Protein AF-A0A7S2QD60-F1 (afdb_monomer_lite)

pLDDT: mean 70.98, std 13.17, range [43.19, 89.81]

Radius of gyration: 20.6 Å; chains: 1; bounding box: 49×53×52 Å

Secondary structure (DSSP, 8-state):
---HHHHHHHHHHHHHHHHHHHHHHHHHHHHH---HHHHHHHHHHT--S--S-HHHHHHHHHHHHHHHHHHHHHH--TT-TTSPP-HHHHHHHHHHHHHHHHT---HHHHHHHHHTTHHHHHHHHHHHHHHHHHHHTTS-TT-HHHHHHHHHHHHHHT-

Foldseek 3Di:
DDDPPVVVVVVVVVVVVVVVVVVVVVVVVVVVDDALVRLLVVLVVPPPDDDDPPPVVVVLLVLLLVLLVLLDVQLDDPVVLVDQGPLVSLLVSLQSLLVSVVPDPDSVSVSSNSVSVVLVSLVSNLVSVVVVVVVVVVDDPPDPSNVSSVVSSVSSNVD

Organism: NCBI:txid1333877

Sequence (159 aa):
QRPAESEDLEGRAHREAVALHLEALRARLAGAAMSDDEALRISYEGDSASAKGATASTAHRARLSKLAADLKKVAGGPGDDAAPVHLDRADSVLADFCKVLGQSQREADFAHVLKLGCAGMVVDICSRIKDALVAFSGNSETSPVWRSMSNVMLGALKW

Structure (mmCIF, N/CA/C/O backbone):
data_AF-A0A7S2QD60-F1
#
_entry.id   AF-A0A7S2QD60-F1
#
loop_
_atom_site.group_PDB
_atom_site.id
_atom_site.type_symbol
_atom_site.label_atom_id
_atom_site.label_alt_id
_atom_site.label_comp_id
_atom_site.label_asym_id
_atom_site.label_entity_id
_atom_site.label_seq_id
_atom_site.pdbx_PDB_ins_code
_atom_site.Cartn_x
_atom_site.Cartn_y
_atom_site.Cartn_z
_atom_site.occupancy
_atom_site.B_iso_or_equiv
_atom_site.auth_seq_id
_atom_site.auth_comp_id
_atom_site.auth_asym_id
_atom_site.auth_atom_id
_atom_site.pdbx_PDB_model_num
ATOM 1 N N . GLN A 1 1 ? 29.935 -39.723 -25.543 1.00 46.34 1 GLN A N 1
ATOM 2 C CA . GLN A 1 1 ? 29.780 -38.368 -24.974 1.00 46.34 1 GLN A CA 1
ATOM 3 C C . GLN A 1 1 ? 28.476 -37.772 -25.490 1.00 46.34 1 GLN A C 1
ATOM 5 O O . GLN A 1 1 ? 28.422 -37.401 -26.652 1.00 46.34 1 GLN A O 1
ATOM 10 N N . ARG A 1 2 ? 27.415 -37.762 -24.675 1.00 53.50 2 ARG A N 1
ATOM 11 C CA . ARG A 1 2 ? 26.227 -36.908 -24.855 1.00 53.50 2 ARG A CA 1
ATOM 12 C C . ARG A 1 2 ? 25.459 -36.848 -23.520 1.00 53.50 2 ARG A C 1
ATOM 14 O O . ARG A 1 2 ? 24.743 -37.799 -23.228 1.00 53.50 2 ARG A O 1
ATOM 21 N N . PRO A 1 3 ? 25.665 -35.803 -22.693 1.00 52.09 3 PRO A N 1
ATOM 22 C CA . PRO A 1 3 ? 24.792 -35.522 -21.553 1.00 52.09 3 PRO A CA 1
ATOM 23 C C . PRO A 1 3 ? 24.155 -34.117 -21.590 1.00 52.09 3 PRO A C 1
ATOM 25 O O . PRO A 1 3 ? 23.502 -33.737 -20.636 1.00 52.09 3 PRO A O 1
ATOM 28 N N . ALA A 1 4 ? 24.319 -33.336 -22.664 1.00 53.81 4 ALA A N 1
ATOM 29 C CA . ALA A 1 4 ? 23.865 -31.938 -22.684 1.00 53.81 4 ALA A CA 1
ATOM 30 C C . ALA A 1 4 ? 22.347 -31.764 -22.909 1.00 53.81 4 ALA A C 1
ATOM 32 O O . ALA A 1 4 ? 21.781 -30.758 -22.508 1.00 53.81 4 ALA A O 1
ATOM 33 N N . GLU A 1 5 ? 21.663 -32.731 -23.532 1.00 52.38 5 GLU A N 1
ATOM 34 C CA . GLU A 1 5 ? 20.245 -32.572 -23.902 1.00 52.38 5 GLU A CA 1
ATOM 35 C C . GLU A 1 5 ? 19.273 -32.874 -22.744 1.00 52.38 5 GLU A C 1
ATOM 37 O O . GLU A 1 5 ? 18.140 -32.398 -22.769 1.00 52.38 5 GLU A O 1
ATOM 42 N N . SER A 1 6 ? 19.684 -33.633 -21.715 1.00 51.78 6 SER A N 1
ATOM 43 C CA . SER A 1 6 ? 18.799 -33.969 -20.585 1.00 51.78 6 SER A CA 1
ATOM 44 C C . SER A 1 6 ? 18.723 -32.864 -19.530 1.00 51.78 6 SER A C 1
ATOM 46 O O . SER A 1 6 ? 17.655 -32.645 -18.964 1.00 51.78 6 SER A O 1
ATOM 48 N N . GLU A 1 7 ? 19.821 -32.138 -19.298 1.00 53.09 7 GLU A N 1
ATOM 49 C CA . GLU A 1 7 ? 19.878 -31.066 -18.291 1.00 53.09 7 GLU A CA 1
ATOM 50 C C . GLU A 1 7 ? 19.031 -29.845 -18.696 1.00 53.09 7 GLU A C 1
ATOM 52 O O . GLU A 1 7 ? 18.372 -29.232 -17.854 1.00 53.09 7 GLU A O 1
ATOM 57 N N . ASP A 1 8 ? 18.954 -29.535 -19.995 1.00 58.53 8 ASP A N 1
ATOM 58 C CA . ASP A 1 8 ? 18.121 -28.438 -20.506 1.00 58.53 8 ASP A CA 1
ATOM 59 C C . ASP A 1 8 ? 16.616 -28.746 -20.434 1.00 58.53 8 ASP A C 1
ATOM 61 O O . ASP A 1 8 ? 15.803 -27.844 -20.205 1.00 58.53 8 ASP A O 1
ATOM 65 N N . LEU A 1 9 ? 16.226 -30.016 -20.585 1.00 58.66 9 LEU A N 1
ATOM 66 C CA . LEU A 1 9 ? 14.837 -30.465 -20.450 1.00 58.66 9 LEU A CA 1
ATOM 67 C C . LEU A 1 9 ? 14.379 -30.450 -18.986 1.00 58.66 9 LEU A C 1
ATOM 69 O O . LEU A 1 9 ? 13.293 -29.940 -18.701 1.00 58.66 9 LEU A O 1
ATOM 73 N N . GLU A 1 10 ? 15.211 -30.924 -18.056 1.00 60.12 10 GLU A N 1
ATOM 74 C CA . GLU A 1 10 ? 14.926 -30.848 -16.616 1.00 60.12 10 GLU A CA 1
ATOM 75 C C . GLU A 1 10 ? 14.899 -29.398 -16.117 1.00 60.12 10 GLU A C 1
ATOM 77 O O . GLU A 1 10 ? 13.985 -29.011 -15.386 1.00 60.12 10 GLU A O 1
ATOM 82 N N . GLY A 1 11 ? 15.826 -28.551 -16.575 1.00 66.81 11 GLY A N 1
ATOM 83 C CA . GLY A 1 11 ? 15.832 -27.124 -16.250 1.00 66.81 11 GLY A CA 1
ATOM 84 C C . GLY A 1 11 ? 14.633 -26.359 -16.825 1.00 66.81 11 GLY A C 1
ATOM 85 O O . GLY A 1 11 ? 14.219 -25.334 -16.270 1.00 66.81 11 GLY A O 1
ATOM 86 N N . ARG A 1 12 ? 14.048 -26.829 -17.932 1.00 65.50 12 ARG A N 1
ATOM 87 C CA . ARG A 1 12 ? 12.823 -26.259 -18.514 1.00 65.50 12 ARG A CA 1
A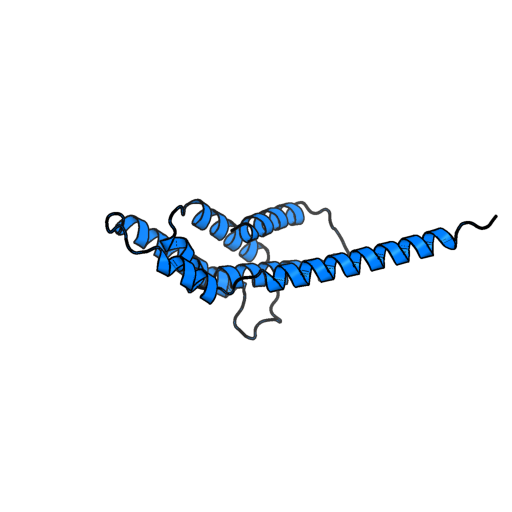TOM 88 C C . ARG A 1 12 ? 11.577 -26.727 -17.765 1.00 65.50 12 ARG A C 1
ATOM 90 O O . ARG A 1 12 ? 10.772 -25.883 -17.382 1.00 65.50 12 ARG A O 1
ATOM 97 N N . ALA A 1 13 ? 11.482 -28.022 -17.465 1.00 70.38 13 ALA A N 1
ATOM 98 C CA . ALA A 1 13 ? 10.399 -28.592 -16.664 1.00 70.38 13 ALA A CA 1
ATOM 99 C C . ALA A 1 13 ? 10.365 -28.005 -15.242 1.00 70.38 13 ALA A C 1
ATOM 101 O O . ALA A 1 13 ? 9.298 -27.683 -14.724 1.00 70.38 13 ALA A O 1
ATOM 102 N N . HIS A 1 14 ? 11.531 -27.787 -14.627 1.00 75.31 14 HIS A N 1
ATOM 103 C CA . HIS A 1 14 ? 11.624 -27.146 -13.318 1.00 75.31 14 HIS A CA 1
ATOM 104 C C . HIS A 1 14 ? 11.152 -25.685 -13.358 1.00 75.31 14 HIS A C 1
ATOM 106 O O . HIS A 1 14 ? 10.371 -25.268 -12.505 1.00 75.31 14 HIS A O 1
ATOM 112 N N . ARG A 1 15 ? 11.556 -24.909 -14.375 1.00 72.38 15 ARG A N 1
ATOM 113 C CA . ARG A 1 15 ? 11.084 -23.524 -14.559 1.00 72.38 15 ARG A CA 1
ATOM 114 C C . ARG A 1 15 ? 9.575 -23.448 -14.785 1.00 72.38 15 ARG A C 1
ATOM 116 O O . ARG A 1 15 ? 8.925 -22.557 -14.243 1.00 72.38 15 ARG A O 1
ATOM 123 N N . GLU A 1 16 ? 9.019 -24.390 -15.535 1.00 76.88 16 GLU A N 1
ATOM 124 C CA . GLU A 1 16 ? 7.581 -24.479 -15.796 1.00 76.88 16 GLU A CA 1
ATOM 125 C C . GLU A 1 16 ? 6.794 -24.870 -14.532 1.00 76.88 16 GLU A C 1
ATOM 127 O O . GLU A 1 16 ? 5.778 -24.250 -14.216 1.00 76.88 16 GLU A O 1
ATOM 132 N N . ALA A 1 17 ? 7.320 -25.798 -13.726 1.00 74.44 17 ALA A N 1
ATOM 133 C CA . ALA A 1 17 ? 6.753 -26.152 -12.425 1.00 74.44 17 ALA A CA 1
ATOM 134 C C . ALA A 1 17 ? 6.781 -24.978 -11.428 1.00 74.44 17 ALA A C 1
ATOM 136 O O . ALA A 1 17 ? 5.801 -24.743 -10.718 1.00 74.44 17 ALA A O 1
ATOM 137 N N . VAL A 1 18 ? 7.873 -24.205 -11.395 1.00 78.75 18 VAL A N 1
ATOM 138 C CA . VAL A 1 18 ? 7.981 -22.994 -10.563 1.00 78.75 18 VAL A CA 1
ATOM 139 C C . VAL A 1 18 ? 6.989 -21.923 -11.022 1.00 78.75 18 VAL A C 1
ATOM 141 O O . VAL A 1 18 ? 6.327 -21.314 -10.182 1.00 78.75 18 VAL A O 1
ATOM 144 N N . ALA A 1 19 ? 6.830 -21.719 -12.333 1.00 75.44 19 ALA A N 1
ATOM 145 C CA . ALA A 1 19 ? 5.855 -20.775 -12.875 1.00 75.44 19 ALA A CA 1
ATOM 146 C C . ALA A 1 19 ? 4.415 -21.155 -12.489 1.00 75.44 19 ALA A C 1
ATOM 148 O O . ALA A 1 19 ? 3.668 -20.303 -12.008 1.00 75.44 19 ALA A O 1
ATOM 149 N N . LEU A 1 20 ? 4.052 -22.438 -12.606 1.00 80.88 20 LEU A N 1
ATOM 150 C CA . LEU A 1 20 ? 2.744 -22.951 -12.183 1.00 80.88 20 LEU A CA 1
ATOM 151 C C . LEU A 1 20 ? 2.512 -22.777 -10.677 1.00 80.88 20 LEU A C 1
ATOM 153 O O . LEU A 1 20 ? 1.421 -22.392 -10.255 1.00 80.88 20 LEU A O 1
ATOM 157 N N . HIS A 1 21 ? 3.535 -23.027 -9.858 1.00 74.94 21 HIS A N 1
ATOM 158 C CA . HIS A 1 21 ? 3.439 -22.852 -8.411 1.00 74.94 21 HIS A CA 1
ATOM 159 C C . HIS A 1 21 ? 3.263 -21.379 -8.016 1.00 74.94 21 HIS A C 1
ATOM 161 O O . HIS A 1 21 ? 2.444 -21.067 -7.151 1.00 74.94 21 HIS A O 1
ATOM 167 N N . LEU A 1 22 ? 3.984 -20.468 -8.676 1.00 70.69 22 LEU A N 1
ATOM 168 C CA . LEU A 1 22 ? 3.826 -19.027 -8.479 1.00 70.69 22 LEU A CA 1
ATOM 169 C C . LEU A 1 22 ? 2.436 -18.548 -8.891 1.00 70.69 22 LEU A C 1
ATOM 171 O O . LEU A 1 22 ? 1.848 -17.734 -8.183 1.00 70.69 22 LEU A O 1
ATOM 175 N N . GLU A 1 23 ? 1.889 -19.067 -9.986 1.00 76.88 23 GLU A N 1
ATOM 176 C CA . GLU A 1 23 ? 0.553 -18.693 -10.446 1.00 76.88 23 GLU A CA 1
ATOM 177 C C . GLU A 1 23 ? -0.538 -19.186 -9.488 1.00 76.88 23 GLU A C 1
ATOM 179 O O . GLU A 1 23 ? -1.432 -18.429 -9.110 1.00 76.88 23 GLU A O 1
ATOM 184 N N . ALA A 1 24 ? -0.409 -20.416 -8.986 1.00 75.50 24 ALA A N 1
ATOM 185 C CA . ALA A 1 24 ? -1.288 -20.935 -7.943 1.00 75.50 24 ALA A CA 1
ATOM 186 C C . ALA A 1 24 ? -1.192 -20.111 -6.648 1.00 75.50 24 ALA A C 1
ATOM 188 O O . ALA A 1 24 ? -2.205 -19.849 -5.996 1.00 75.50 24 ALA A O 1
ATOM 189 N N . LEU A 1 25 ? 0.012 -19.671 -6.273 1.00 67.25 25 LEU A N 1
ATOM 190 C CA . LEU A 1 25 ? 0.212 -18.815 -5.107 1.00 67.25 25 LEU A CA 1
ATOM 191 C C . LEU A 1 25 ? -0.411 -17.427 -5.311 1.00 67.25 25 LEU A C 1
ATOM 193 O O . LEU A 1 25 ? -1.090 -16.941 -4.410 1.00 67.25 25 LEU A O 1
ATOM 197 N N . ARG A 1 26 ? -0.251 -16.821 -6.495 1.00 71.25 26 ARG A N 1
ATOM 198 C CA . ARG A 1 26 ? -0.912 -15.556 -6.859 1.00 71.25 26 ARG A CA 1
ATOM 199 C C . ARG A 1 26 ? -2.425 -15.676 -6.796 1.00 71.25 26 ARG A C 1
ATOM 201 O O . ARG A 1 26 ? -3.060 -14.822 -6.192 1.00 71.25 26 ARG A O 1
ATOM 208 N N . ALA A 1 27 ? -2.993 -16.746 -7.347 1.00 70.00 27 ALA A N 1
ATOM 209 C CA . ALA A 1 27 ? -4.431 -16.986 -7.302 1.00 70.00 27 ALA A CA 1
ATOM 210 C C . ALA A 1 27 ? -4.940 -17.140 -5.860 1.00 70.00 27 ALA A C 1
ATOM 212 O O . ALA A 1 27 ? -5.975 -16.583 -5.501 1.00 70.00 27 ALA A O 1
ATOM 213 N N . ARG A 1 28 ? -4.188 -17.843 -5.001 1.00 65.12 28 ARG A N 1
ATOM 214 C CA . ARG A 1 28 ? -4.519 -17.973 -3.574 1.00 65.12 28 ARG A CA 1
ATOM 215 C C . ARG A 1 28 ? -4.410 -16.648 -2.826 1.00 65.12 28 ARG A C 1
ATOM 217 O O . ARG A 1 28 ? -5.263 -16.377 -1.993 1.00 65.12 28 ARG A O 1
ATOM 224 N N . LEU A 1 29 ? -3.393 -15.838 -3.116 1.00 66.50 29 LEU A N 1
ATOM 225 C CA . LEU A 1 29 ? -3.233 -14.508 -2.526 1.00 66.50 29 LEU A CA 1
ATOM 226 C C . LEU A 1 29 ? -4.329 -13.551 -2.993 1.00 66.50 29 LEU A C 1
ATOM 228 O O . LEU A 1 29 ? -4.878 -12.840 -2.169 1.00 66.50 29 LEU A O 1
ATOM 232 N N . ALA A 1 30 ? -4.700 -13.582 -4.273 1.00 67.75 30 ALA A N 1
ATOM 233 C CA . ALA A 1 30 ? -5.805 -12.792 -4.808 1.00 67.75 30 ALA A CA 1
ATOM 234 C C . ALA A 1 30 ? -7.159 -13.223 -4.221 1.00 67.75 30 ALA A C 1
ATOM 236 O O . ALA A 1 30 ? -7.992 -12.377 -3.929 1.00 67.75 30 ALA A O 1
ATOM 237 N N . GLY A 1 31 ? -7.371 -14.525 -4.000 1.00 62.47 31 GLY A N 1
ATOM 238 C CA . GLY A 1 31 ? -8.580 -15.034 -3.345 1.00 62.47 31 GLY A CA 1
ATOM 239 C C . GLY A 1 31 ? -8.622 -14.794 -1.832 1.00 62.47 31 GLY A C 1
ATOM 240 O O . GLY A 1 31 ? -9.702 -14.743 -1.255 1.00 62.47 31 GLY A O 1
ATOM 241 N N . ALA A 1 32 ? -7.462 -14.655 -1.189 1.00 58.06 32 ALA A N 1
ATOM 242 C CA . ALA A 1 32 ? -7.340 -14.287 0.221 1.00 58.06 32 ALA A CA 1
ATOM 243 C C . ALA A 1 32 ? -7.254 -12.767 0.437 1.00 58.06 32 ALA A C 1
ATOM 245 O O . ALA A 1 32 ? -7.308 -12.316 1.580 1.00 58.06 32 ALA A O 1
ATOM 246 N N . ALA A 1 33 ? -7.093 -11.987 -0.636 1.00 57.16 33 ALA A N 1
ATOM 247 C CA . ALA A 1 33 ? -7.107 -10.539 -0.587 1.00 57.16 33 ALA A CA 1
ATOM 248 C C . ALA A 1 33 ? -8.526 -10.105 -0.231 1.00 57.16 33 ALA A C 1
ATOM 250 O O . ALA A 1 33 ? -9.441 -10.140 -1.052 1.00 57.16 33 ALA A O 1
ATOM 251 N N . MET A 1 34 ? -8.709 -9.737 1.030 1.00 64.12 34 MET A N 1
ATOM 252 C CA . MET A 1 34 ? -9.946 -9.126 1.469 1.00 64.12 34 MET A CA 1
ATOM 253 C C . MET A 1 34 ? -10.070 -7.755 0.821 1.00 64.12 34 MET A C 1
ATOM 255 O O . MET A 1 34 ? -9.105 -6.992 0.768 1.00 64.12 34 MET A O 1
ATOM 259 N N . SER A 1 35 ? -11.271 -7.442 0.346 1.00 66.38 35 SER A N 1
ATOM 260 C CA . SER A 1 35 ? -11.566 -6.085 -0.100 1.00 66.38 35 SER A CA 1
ATOM 261 C C . SER A 1 35 ? -11.560 -5.128 1.096 1.00 66.38 35 SER A C 1
ATOM 263 O O . SER A 1 35 ? -11.923 -5.517 2.211 1.00 66.38 35 SER A O 1
ATOM 265 N N . ASP A 1 36 ? -11.189 -3.866 0.869 1.00 60.50 36 ASP A N 1
ATOM 266 C CA . ASP A 1 36 ? -11.224 -2.832 1.912 1.00 60.50 36 ASP A CA 1
ATOM 267 C C . ASP A 1 36 ? -12.621 -2.738 2.559 1.00 60.50 36 ASP A C 1
ATOM 269 O O . ASP A 1 36 ? -12.731 -2.594 3.775 1.00 60.50 36 ASP A O 1
ATOM 273 N N . ASP A 1 37 ? -13.694 -2.921 1.781 1.00 55.16 37 ASP A N 1
ATOM 274 C CA . ASP A 1 37 ? -15.077 -2.961 2.275 1.00 55.16 37 ASP A CA 1
ATOM 275 C C . ASP A 1 37 ? -15.337 -4.123 3.249 1.00 55.16 37 ASP A C 1
ATOM 277 O O . ASP A 1 37 ? -16.035 -3.962 4.255 1.00 55.16 37 ASP A O 1
ATOM 281 N N . GLU A 1 38 ? -14.754 -5.293 2.994 1.00 61.09 38 GLU A N 1
ATOM 282 C CA . GLU A 1 38 ? -14.900 -6.473 3.849 1.00 61.09 38 GLU A CA 1
ATOM 283 C C . GLU A 1 38 ? -14.087 -6.338 5.145 1.00 61.09 38 GLU A C 1
ATOM 285 O O . GLU A 1 38 ? -14.582 -6.661 6.229 1.00 61.09 38 GLU A O 1
ATOM 290 N N . ALA A 1 39 ? -12.887 -5.758 5.064 1.00 61.84 39 ALA A N 1
ATOM 291 C CA . ALA A 1 39 ? -12.065 -5.431 6.229 1.00 61.84 39 ALA A CA 1
ATOM 292 C C . ALA A 1 39 ? -12.703 -4.334 7.110 1.00 61.84 39 ALA A C 1
ATOM 294 O O . ALA A 1 39 ? -12.660 -4.400 8.347 1.00 61.84 39 ALA A O 1
ATOM 295 N N . LEU A 1 40 ? -13.368 -3.352 6.489 1.00 56.66 40 LEU A N 1
ATOM 296 C CA . LEU A 1 40 ? -14.142 -2.328 7.192 1.00 56.66 40 LEU A CA 1
ATOM 297 C C . LEU A 1 40 ? -15.328 -2.927 7.940 1.00 56.66 40 LEU A C 1
ATOM 299 O O . LEU A 1 40 ? -15.562 -2.559 9.093 1.00 56.66 40 LEU A O 1
ATOM 303 N N . ARG A 1 41 ? -16.053 -3.863 7.318 1.00 66.69 41 ARG A N 1
ATOM 304 C CA . ARG A 1 41 ? -17.216 -4.523 7.927 1.00 66.69 41 ARG A CA 1
ATOM 305 C C . ARG A 1 41 ? -16.855 -5.197 9.254 1.00 66.69 41 ARG A C 1
ATOM 307 O O . ARG A 1 41 ? -17.563 -5.012 10.238 1.00 66.69 41 ARG A O 1
ATOM 314 N N . ILE A 1 42 ? -15.720 -5.894 9.293 1.00 61.44 42 ILE A N 1
ATOM 315 C CA . ILE A 1 42 ? -15.214 -6.577 10.494 1.00 61.44 42 ILE A CA 1
ATOM 316 C C . ILE A 1 42 ? -14.760 -5.569 11.558 1.00 61.44 42 ILE A C 1
ATOM 318 O O . ILE A 1 42 ? -15.036 -5.753 12.740 1.00 61.44 42 ILE A O 1
ATOM 322 N N . SER A 1 43 ? -14.128 -4.465 11.148 1.00 56.78 43 SER A N 1
ATOM 323 C CA . SER A 1 43 ? -13.688 -3.421 12.084 1.00 56.78 43 SER A CA 1
ATOM 324 C C . SER A 1 43 ? -14.858 -2.707 12.774 1.00 56.78 43 SER A C 1
ATOM 326 O O . SER A 1 43 ? -14.754 -2.326 13.937 1.00 56.78 43 SER A O 1
ATOM 328 N N . TYR A 1 44 ? -15.987 -2.528 12.082 1.00 55.50 44 TYR A N 1
ATOM 329 C CA . TYR A 1 44 ? -17.178 -1.895 12.659 1.00 55.50 44 TYR A CA 1
ATOM 330 C C . TYR A 1 44 ? -17.945 -2.795 13.637 1.00 55.50 44 TYR A C 1
ATOM 332 O O . TYR A 1 44 ? -18.609 -2.271 14.532 1.00 55.50 44 TYR A O 1
ATOM 340 N N . GLU A 1 45 ? -17.851 -4.122 13.512 1.00 55.22 45 GLU A N 1
ATOM 341 C CA . GLU A 1 45 ? -18.501 -5.064 14.438 1.00 55.22 45 GLU A CA 1
ATOM 342 C C . GLU A 1 45 ? -17.857 -5.047 15.850 1.00 55.22 45 GLU A C 1
ATOM 344 O O . GLU A 1 45 ? -18.491 -5.482 16.811 1.00 55.22 45 GLU A O 1
ATOM 349 N N . GLY A 1 46 ? -16.652 -4.475 16.014 1.00 52.66 46 GLY A N 1
ATOM 350 C CA . GLY A 1 46 ? -15.936 -4.369 17.299 1.00 52.66 46 GLY A CA 1
ATOM 351 C C . GLY A 1 46 ? -16.096 -3.050 18.080 1.00 52.66 46 GLY A C 1
ATOM 352 O O . GLY A 1 46 ? -15.738 -2.983 19.256 1.00 52.66 46 GLY A O 1
ATOM 353 N N . ASP A 1 47 ? -16.657 -1.990 17.486 1.00 46.31 47 ASP A N 1
ATOM 354 C CA . ASP A 1 47 ? -16.447 -0.597 17.948 1.00 46.31 47 ASP A CA 1
ATOM 355 C C . ASP A 1 47 ? -17.423 -0.102 19.049 1.00 46.31 47 ASP A C 1
ATOM 357 O O . ASP A 1 47 ? -17.640 1.096 19.243 1.00 46.31 47 ASP A O 1
ATOM 361 N N . SER A 1 48 ? -18.033 -1.007 19.825 1.00 43.19 48 SER A N 1
ATOM 362 C CA . SER A 1 48 ? -19.015 -0.643 20.867 1.00 43.19 48 SER A CA 1
ATOM 363 C C . SER A 1 48 ? -18.404 -0.068 22.160 1.00 43.19 48 SER A C 1
ATOM 365 O O . SER A 1 48 ? -19.154 0.286 23.076 1.00 43.19 48 SER A O 1
ATOM 367 N N . ALA A 1 49 ? -17.081 0.040 22.312 1.00 50.81 49 ALA A N 1
ATOM 368 C CA . ALA A 1 49 ? -16.504 0.442 23.596 1.00 50.81 49 ALA A CA 1
ATOM 369 C C . ALA A 1 49 ? -15.219 1.275 23.479 1.00 50.81 49 ALA A C 1
ATOM 371 O O . ALA A 1 49 ? -14.129 0.736 23.332 1.00 50.81 49 ALA A O 1
ATOM 372 N N . SER A 1 50 ? -15.333 2.593 23.702 1.00 43.72 50 SER A N 1
ATOM 373 C CA . SER A 1 50 ? -14.561 3.334 24.727 1.00 43.72 50 SER A CA 1
ATOM 374 C C . SER A 1 50 ? -14.248 4.783 24.320 1.00 43.72 50 SER A C 1
ATOM 376 O O . SER A 1 50 ? -13.291 5.098 23.610 1.00 43.72 50 SER A O 1
ATOM 378 N N . ALA A 1 51 ? -15.032 5.707 24.878 1.00 48.22 51 ALA A N 1
ATOM 379 C CA . ALA A 1 51 ? -15.003 7.150 24.634 1.00 48.22 51 ALA A CA 1
ATOM 380 C C . ALA A 1 51 ? -13.888 7.937 25.375 1.00 48.22 51 ALA A C 1
ATOM 382 O O . ALA A 1 51 ? -14.053 9.124 25.643 1.00 48.22 51 ALA A O 1
ATOM 383 N N . LYS A 1 52 ? -12.741 7.333 25.727 1.00 44.44 52 LYS A N 1
ATOM 384 C CA . LYS A 1 52 ? -11.705 7.998 26.564 1.00 44.44 52 LYS A CA 1
ATOM 385 C C . LYS A 1 52 ? -10.412 8.446 25.847 1.00 44.44 52 LYS A C 1
ATOM 387 O O . LYS A 1 52 ? -9.457 8.814 26.518 1.00 44.44 52 LYS A O 1
ATOM 392 N N . GLY A 1 53 ? -10.360 8.478 24.507 1.00 44.59 53 GLY A N 1
ATOM 393 C CA . GLY A 1 53 ? -9.128 8.782 23.736 1.00 44.59 53 GLY A CA 1
ATOM 394 C C . GLY A 1 53 ? -9.238 9.851 22.633 1.00 44.59 53 GLY A C 1
ATOM 395 O O . GLY A 1 53 ? -8.541 9.758 21.625 1.00 44.59 53 GLY A O 1
ATOM 396 N N . ALA A 1 54 ? -10.135 10.831 22.768 1.00 48.69 54 ALA A N 1
ATOM 397 C CA . ALA A 1 54 ? -10.598 11.655 21.644 1.00 48.69 54 ALA A CA 1
ATOM 398 C C . ALA A 1 54 ? -9.570 12.640 21.034 1.00 48.69 54 ALA A C 1
ATOM 400 O O . ALA A 1 54 ? -9.665 12.936 19.847 1.00 48.69 54 ALA A O 1
ATOM 401 N N . THR A 1 55 ? -8.578 13.141 21.781 1.00 45.94 55 THR A N 1
ATOM 402 C CA . THR A 1 55 ? -7.684 14.218 21.295 1.00 45.94 55 THR A CA 1
ATOM 403 C C . THR A 1 55 ? -6.426 13.708 20.584 1.00 45.94 55 THR A C 1
ATOM 405 O O . THR A 1 55 ? -6.101 14.197 19.502 1.00 45.94 55 THR A O 1
ATOM 408 N N . ALA A 1 56 ? -5.766 12.671 21.115 1.00 50.59 56 ALA A N 1
ATOM 409 C CA . ALA A 1 56 ? -4.651 11.989 20.438 1.00 50.59 56 ALA A CA 1
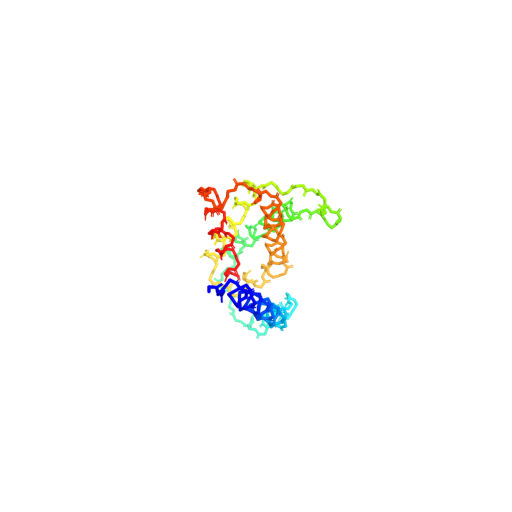ATOM 410 C C . ALA A 1 56 ? -5.097 11.344 19.110 1.00 50.59 56 ALA A C 1
ATOM 412 O O . ALA A 1 56 ? -4.366 11.357 18.118 1.00 50.59 56 ALA A O 1
ATOM 413 N N . SER A 1 57 ? -6.346 10.870 19.070 1.00 64.62 57 SER A N 1
ATOM 414 C CA . SER A 1 57 ? -6.976 10.298 17.881 1.00 64.62 57 SER A CA 1
ATOM 415 C C . SER A 1 57 ? -7.190 11.326 16.760 1.00 64.62 57 SER A C 1
ATOM 417 O O . SER A 1 57 ? -7.092 10.979 15.589 1.00 64.62 57 SER A O 1
ATOM 419 N N . THR A 1 58 ? -7.430 12.608 17.055 1.00 69.00 58 THR A N 1
ATOM 420 C CA . THR A 1 58 ? -7.646 13.622 16.000 1.00 69.00 58 THR A CA 1
ATOM 421 C C . THR A 1 58 ? -6.349 14.021 15.300 1.00 69.00 58 THR A C 1
ATOM 423 O O . THR A 1 58 ? -6.309 14.077 14.073 1.00 69.00 58 THR A O 1
ATOM 426 N N . ALA A 1 59 ? -5.264 14.236 16.050 1.00 73.88 59 ALA A N 1
ATOM 427 C CA . ALA A 1 59 ? -3.956 14.537 15.462 1.00 73.88 59 ALA A CA 1
ATOM 428 C C . ALA A 1 59 ? -3.401 13.352 14.652 1.00 73.88 59 ALA A C 1
ATOM 430 O O . ALA A 1 59 ? -2.735 13.540 13.634 1.00 73.88 59 ALA A O 1
ATOM 431 N N . HIS A 1 60 ? -3.677 12.119 15.084 1.00 78.19 60 HIS A N 1
ATOM 432 C CA . HIS A 1 60 ? -3.322 10.919 14.326 1.00 78.19 60 HIS A CA 1
ATOM 433 C C . HIS A 1 60 ? -4.159 10.758 13.055 1.00 78.19 60 HIS A C 1
ATOM 435 O O . HIS A 1 60 ? -3.599 10.585 11.976 1.00 78.19 60 HIS A O 1
ATOM 441 N N . ARG A 1 61 ? -5.480 10.948 13.139 1.00 78.00 61 ARG A N 1
ATOM 442 C CA . ARG A 1 61 ? -6.366 10.948 11.963 1.00 78.00 61 ARG A CA 1
ATOM 443 C C . ARG A 1 61 ? -6.008 12.032 10.946 1.00 78.00 61 ARG A C 1
ATOM 445 O O . ARG A 1 61 ? -6.037 11.773 9.747 1.00 78.00 61 ARG A O 1
ATOM 452 N N . ALA A 1 62 ? -5.585 13.214 11.398 1.00 82.00 62 ALA A N 1
ATOM 453 C CA . ALA A 1 62 ? -5.077 14.262 10.512 1.00 82.00 62 ALA A CA 1
ATOM 454 C C . ALA A 1 62 ? -3.779 13.841 9.795 1.00 82.00 62 ALA A C 1
ATOM 456 O O . ALA A 1 62 ? -3.630 14.085 8.597 1.00 82.00 62 ALA A O 1
ATOM 457 N N . ARG A 1 63 ? -2.859 13.165 10.502 1.00 85.69 63 ARG A N 1
ATOM 458 C CA . ARG A 1 63 ? -1.638 12.593 9.904 1.00 85.69 63 ARG A CA 1
ATOM 459 C C . ARG A 1 63 ? -1.967 11.510 8.876 1.00 85.69 63 ARG A C 1
ATOM 461 O O . ARG A 1 63 ? -1.412 11.553 7.785 1.00 85.69 63 ARG A O 1
ATOM 468 N N . LEU A 1 64 ? -2.913 10.620 9.178 1.00 86.31 64 LEU A N 1
ATOM 469 C CA . LEU A 1 64 ? -3.418 9.607 8.244 1.00 86.31 64 LEU A CA 1
ATOM 470 C C . LEU A 1 64 ? -4.081 10.226 7.007 1.00 86.31 64 LEU A C 1
ATOM 472 O O . LEU A 1 64 ? -3.811 9.804 5.890 1.00 86.31 64 LEU A O 1
ATOM 476 N N . SER A 1 65 ? -4.887 11.272 7.184 1.00 87.12 65 SER A N 1
ATOM 477 C CA . SER A 1 65 ? -5.532 11.979 6.069 1.00 87.12 65 SER A CA 1
ATOM 478 C C . SER A 1 65 ? -4.513 12.677 5.163 1.00 87.12 65 SER A C 1
ATOM 480 O O . SER A 1 65 ? -4.629 12.632 3.938 1.00 87.12 65 SER A O 1
ATOM 482 N N . LYS A 1 66 ? -3.481 13.298 5.748 1.00 89.50 66 LYS A N 1
ATOM 483 C CA . LYS A 1 66 ? -2.371 13.884 4.985 1.00 89.50 66 LYS A CA 1
ATOM 484 C C . LYS A 1 66 ? -1.599 12.805 4.222 1.00 89.50 66 LYS A C 1
ATOM 486 O O . LYS A 1 66 ? -1.337 12.974 3.037 1.00 89.50 66 LYS A O 1
ATOM 491 N N . LEU A 1 67 ? -1.281 11.701 4.894 1.00 89.75 67 LEU A N 1
ATOM 492 C CA . LEU A 1 67 ? -0.594 10.557 4.306 1.00 89.75 67 LEU A CA 1
ATOM 493 C C . LEU A 1 67 ? -1.379 9.980 3.122 1.00 89.75 67 LEU A C 1
ATOM 495 O O . LEU A 1 67 ? -0.791 9.754 2.074 1.00 89.75 67 LEU A O 1
ATOM 499 N N . ALA A 1 68 ? -2.700 9.833 3.242 1.00 87.94 68 ALA A N 1
ATOM 500 C CA . ALA A 1 68 ? -3.564 9.406 2.142 1.00 87.94 68 ALA A CA 1
ATOM 501 C C . ALA A 1 68 ? -3.504 10.369 0.947 1.00 87.94 68 ALA A C 1
ATOM 503 O O . ALA A 1 68 ? -3.414 9.946 -0.204 1.00 87.94 68 ALA A O 1
ATOM 504 N N . ALA A 1 69 ? -3.504 11.681 1.203 1.00 87.56 69 ALA A N 1
ATOM 505 C CA . ALA A 1 69 ? -3.360 12.675 0.144 1.00 87.56 69 ALA A CA 1
ATOM 506 C C . ALA A 1 69 ? -1.983 12.605 -0.537 1.00 87.56 69 ALA A C 1
ATOM 508 O O . ALA A 1 69 ? -1.886 12.812 -1.747 1.00 87.56 69 ALA A O 1
ATOM 509 N N . ASP A 1 70 ? -0.922 12.324 0.217 1.00 87.75 70 ASP A N 1
ATOM 510 C CA . ASP A 1 70 ? 0.429 12.193 -0.324 1.00 87.75 70 ASP A CA 1
ATOM 511 C C . ASP A 1 70 ? 0.615 10.870 -1.085 1.00 87.75 70 ASP A C 1
ATOM 513 O O . ASP A 1 70 ? 1.165 10.901 -2.187 1.00 87.75 70 ASP A O 1
ATOM 517 N N . LEU A 1 71 ? 0.053 9.760 -0.592 1.00 88.12 71 LEU A N 1
ATOM 518 C CA . LEU A 1 71 ? -0.058 8.487 -1.314 1.00 88.12 71 LEU A CA 1
ATOM 519 C C . LEU A 1 71 ? -0.790 8.677 -2.641 1.00 88.12 71 LEU A C 1
ATOM 521 O O . LEU A 1 71 ? -0.255 8.312 -3.680 1.00 88.12 71 LEU A O 1
ATOM 525 N N . LYS A 1 72 ? -1.943 9.354 -2.646 1.00 87.88 72 LYS A N 1
ATOM 526 C CA . LYS A 1 72 ? -2.713 9.620 -3.870 1.00 87.88 72 LYS A CA 1
ATOM 527 C C . LYS A 1 72 ? -1.928 10.422 -4.912 1.00 87.88 72 LYS A C 1
ATOM 529 O O . LYS A 1 72 ? -2.052 10.178 -6.107 1.00 87.88 72 LYS A O 1
ATOM 534 N N . LYS A 1 73 ? -1.093 11.374 -4.481 1.00 86.75 73 LYS A N 1
ATOM 535 C CA . LYS A 1 73 ? -0.229 12.139 -5.401 1.00 86.75 73 LYS A CA 1
ATOM 536 C C . LYS A 1 73 ? 0.884 11.286 -6.008 1.00 86.75 73 LYS A C 1
ATOM 538 O O . LYS A 1 73 ? 1.342 11.612 -7.097 1.00 86.75 73 LYS A O 1
ATOM 543 N N . VAL A 1 74 ? 1.365 10.268 -5.294 1.00 85.31 74 VAL A N 1
ATOM 544 C CA . VAL A 1 74 ? 2.414 9.357 -5.783 1.00 85.31 74 VAL A CA 1
ATOM 545 C C . VAL A 1 74 ? 1.813 8.244 -6.641 1.00 85.31 74 VAL A C 1
ATOM 547 O O . VAL A 1 74 ? 2.356 7.933 -7.698 1.00 85.31 74 VAL A O 1
ATOM 550 N N . ALA A 1 75 ? 0.668 7.699 -6.227 1.00 79.50 75 ALA A N 1
ATOM 551 C CA . ALA A 1 75 ? -0.085 6.676 -6.947 1.00 79.50 75 ALA A CA 1
ATOM 552 C C . ALA A 1 75 ? -0.619 7.165 -8.304 1.00 79.50 75 ALA A C 1
ATOM 554 O O . ALA A 1 75 ? -0.917 6.341 -9.160 1.00 79.50 75 ALA A O 1
ATOM 555 N N . GLY A 1 76 ? -0.651 8.481 -8.545 1.00 71.00 76 GLY A N 1
ATOM 556 C CA . GLY A 1 76 ? -1.212 9.061 -9.764 1.00 71.00 76 GLY A CA 1
ATOM 557 C C . GLY A 1 76 ? -2.739 9.127 -9.701 1.00 71.00 76 GLY A C 1
ATOM 558 O O . GLY A 1 76 ? -3.386 8.479 -8.879 1.00 71.00 76 GLY A O 1
ATOM 559 N N . GLY A 1 77 ? -3.335 9.982 -10.530 1.00 60.91 77 GLY A N 1
ATOM 560 C CA . GLY A 1 77 ? -4.791 10.009 -10.675 1.00 60.91 77 GLY A CA 1
ATOM 561 C C . GLY A 1 77 ? -5.294 8.786 -11.454 1.00 60.91 77 GLY A C 1
ATOM 562 O O . GLY A 1 77 ? -4.524 8.200 -12.215 1.00 60.91 77 GLY A O 1
ATOM 563 N N . PRO A 1 78 ? -6.582 8.415 -11.328 1.00 47.72 78 PRO A N 1
ATOM 564 C CA . PRO A 1 78 ? -7.178 7.414 -12.208 1.00 47.72 78 PRO A CA 1
ATOM 565 C C . PRO A 1 78 ? -7.064 7.914 -13.657 1.00 47.72 78 PRO A C 1
ATOM 567 O O . PRO A 1 78 ? -7.699 8.904 -14.021 1.00 47.72 78 PRO A O 1
ATOM 570 N N . GLY A 1 79 ? -6.196 7.277 -14.449 1.00 52.12 79 GLY A N 1
ATOM 571 C CA . GLY A 1 79 ? -5.855 7.680 -15.821 1.00 52.12 79 GLY A CA 1
ATOM 572 C C . GLY A 1 79 ? -4.397 8.103 -16.052 1.00 52.12 79 GLY A C 1
ATOM 573 O O . GLY A 1 79 ? -4.040 8.374 -17.194 1.00 52.12 79 GLY A O 1
ATOM 574 N N . ASP A 1 80 ? -3.555 8.134 -15.013 1.00 55.97 80 ASP A N 1
ATOM 575 C CA . ASP A 1 80 ? -2.150 8.575 -15.090 1.00 55.97 80 ASP A CA 1
ATOM 576 C C . ASP A 1 80 ? -1.139 7.404 -15.050 1.00 55.97 80 ASP A C 1
ATOM 578 O O . ASP A 1 80 ? 0.006 7.556 -14.620 1.00 55.97 80 ASP A O 1
ATOM 582 N N . ASP A 1 81 ? -1.561 6.217 -15.510 1.00 56.62 81 ASP A N 1
ATOM 583 C CA . ASP A 1 81 ? -0.749 4.982 -15.557 1.00 56.62 81 ASP A CA 1
ATOM 584 C C . ASP A 1 81 ? 0.555 5.141 -16.356 1.00 56.62 81 ASP A C 1
ATOM 586 O O . ASP A 1 81 ? 1.523 4.412 -16.147 1.00 56.62 81 ASP A O 1
ATOM 590 N N . ALA A 1 82 ? 0.603 6.123 -17.259 1.00 57.34 82 ALA A N 1
ATOM 591 C CA . ALA A 1 82 ? 1.763 6.407 -18.095 1.00 57.34 82 ALA A CA 1
ATOM 592 C C . ALA A 1 82 ? 2.820 7.296 -17.414 1.00 57.34 82 ALA A C 1
ATOM 594 O O . ALA A 1 82 ? 3.936 7.412 -17.930 1.00 57.34 82 ALA A O 1
ATOM 595 N N . ALA A 1 83 ? 2.505 7.943 -16.286 1.00 64.31 83 ALA A N 1
ATOM 596 C CA . ALA A 1 83 ? 3.465 8.811 -15.615 1.00 64.31 83 ALA A CA 1
ATOM 597 C C . ALA A 1 83 ? 4.564 7.975 -14.925 1.00 64.31 83 ALA A C 1
ATOM 599 O O . ALA A 1 83 ? 4.259 7.000 -14.232 1.00 64.31 83 ALA A O 1
ATOM 600 N N . PRO A 1 84 ? 5.851 8.332 -15.062 1.00 66.44 84 PRO A N 1
ATOM 601 C CA . PRO A 1 84 ? 6.920 7.648 -14.345 1.00 66.44 84 PRO A CA 1
ATOM 602 C C . PRO A 1 84 ? 6.797 7.892 -12.834 1.00 66.44 84 PRO A C 1
ATOM 604 O O . PRO A 1 84 ? 6.621 9.025 -12.384 1.00 66.44 84 PRO A O 1
ATOM 607 N N . VAL A 1 85 ? 6.913 6.830 -12.031 1.00 77.25 85 VAL A N 1
ATOM 608 C CA . VAL A 1 85 ? 6.933 6.955 -10.566 1.00 77.25 85 VAL A CA 1
ATOM 609 C C . VAL A 1 85 ? 8.219 7.643 -10.118 1.00 77.25 85 VAL A C 1
ATOM 611 O O . VAL A 1 85 ? 9.327 7.194 -10.410 1.00 77.25 85 VAL A O 1
ATOM 614 N N . HIS A 1 86 ? 8.073 8.715 -9.341 1.00 82.81 86 HIS A N 1
ATOM 615 C CA . HIS A 1 86 ? 9.191 9.364 -8.664 1.00 82.81 86 HIS A CA 1
ATOM 616 C C . HIS A 1 86 ? 9.644 8.527 -7.461 1.00 82.81 86 HIS A C 1
ATOM 618 O O . HIS A 1 86 ? 9.066 8.629 -6.378 1.00 82.81 86 HIS A O 1
ATOM 624 N N . LEU A 1 87 ? 10.689 7.721 -7.661 1.00 80.00 87 LEU A N 1
ATOM 625 C CA . LEU A 1 87 ? 11.195 6.745 -6.688 1.00 80.00 87 LEU A CA 1
ATOM 626 C C . LEU A 1 87 ? 11.515 7.357 -5.313 1.00 80.00 87 LEU A C 1
ATOM 628 O O . LEU A 1 87 ? 11.033 6.846 -4.310 1.00 80.00 87 LEU A O 1
ATOM 632 N N . ASP A 1 88 ? 12.225 8.488 -5.251 1.00 83.06 88 ASP A N 1
ATOM 633 C CA . ASP A 1 88 ? 12.586 9.133 -3.971 1.00 83.06 88 ASP A CA 1
ATOM 634 C C . ASP A 1 88 ? 11.358 9.606 -3.181 1.00 83.06 88 ASP A C 1
ATOM 636 O O . ASP A 1 88 ? 11.301 9.555 -1.951 1.00 83.06 88 ASP A O 1
ATOM 640 N N . ARG A 1 89 ? 10.338 10.079 -3.904 1.00 85.12 89 ARG A N 1
ATOM 641 C CA . ARG A 1 89 ? 9.088 10.531 -3.294 1.00 85.12 89 ARG A CA 1
ATOM 642 C C . ARG A 1 89 ? 8.268 9.344 -2.802 1.00 85.12 89 ARG A C 1
ATOM 644 O O . ARG A 1 89 ? 7.664 9.437 -1.737 1.00 85.12 89 ARG A O 1
ATOM 651 N N . ALA A 1 90 ? 8.246 8.257 -3.567 1.00 85.75 90 ALA A N 1
ATOM 652 C CA . ALA A 1 90 ? 7.563 7.036 -3.180 1.00 85.75 90 ALA A CA 1
ATOM 653 C C . ALA A 1 90 ? 8.212 6.393 -1.946 1.00 85.75 90 ALA A C 1
ATOM 655 O O . ALA A 1 90 ? 7.494 6.068 -1.006 1.00 85.75 90 ALA A O 1
ATOM 656 N N . ASP A 1 91 ? 9.546 6.320 -1.894 1.00 85.88 91 ASP A N 1
ATOM 657 C CA . ASP A 1 91 ? 10.295 5.830 -0.728 1.00 85.88 91 ASP A CA 1
ATOM 658 C C . ASP A 1 91 ? 9.948 6.619 0.542 1.00 85.88 91 ASP A C 1
ATOM 660 O O . ASP A 1 91 ? 9.562 6.046 1.561 1.00 85.88 91 ASP A O 1
ATOM 664 N N . SER A 1 92 ? 9.979 7.953 0.455 1.00 88.38 92 SER A N 1
ATOM 665 C CA . SER A 1 92 ? 9.644 8.840 1.574 1.00 88.38 92 SER A CA 1
ATOM 666 C C . SER A 1 92 ? 8.209 8.638 2.079 1.00 88.38 92 SER A C 1
ATOM 668 O O . SER A 1 92 ? 7.983 8.489 3.282 1.00 88.38 92 SER A O 1
ATOM 670 N N . VAL A 1 93 ? 7.231 8.563 1.167 1.00 89.81 93 VAL A N 1
ATOM 671 C CA . VAL A 1 93 ? 5.815 8.385 1.530 1.00 89.81 93 VAL A CA 1
ATOM 672 C C . VAL A 1 93 ? 5.547 6.988 2.105 1.00 89.81 93 VAL A C 1
ATOM 674 O O . VAL A 1 93 ? 4.808 6.872 3.083 1.00 89.81 93 VAL A O 1
ATOM 677 N N . LEU A 1 94 ? 6.167 5.934 1.564 1.00 88.56 94 LEU A N 1
ATOM 678 C CA . LEU A 1 94 ? 6.052 4.571 2.097 1.00 88.56 94 LEU A CA 1
ATOM 679 C C . LEU A 1 94 ? 6.729 4.431 3.471 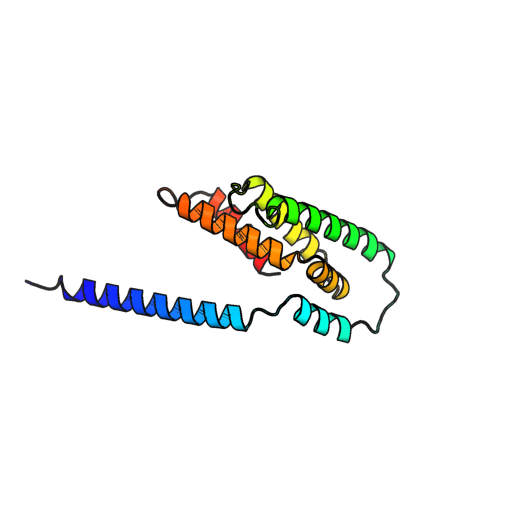1.00 88.56 94 LEU A C 1
ATOM 681 O O . LEU A 1 94 ? 6.186 3.787 4.373 1.00 88.56 94 LEU A O 1
ATOM 685 N N . ALA A 1 95 ? 7.881 5.074 3.675 1.00 87.31 95 ALA A N 1
ATOM 686 C CA . ALA A 1 95 ? 8.548 5.106 4.972 1.00 87.31 95 ALA A CA 1
ATOM 687 C C . ALA A 1 95 ? 7.701 5.841 6.021 1.00 87.31 95 ALA A C 1
ATOM 689 O O . ALA A 1 95 ? 7.574 5.380 7.160 1.00 87.31 95 ALA A O 1
ATOM 690 N N . ASP A 1 96 ? 7.089 6.966 5.649 1.00 88.25 96 ASP A N 1
ATOM 691 C CA . ASP A 1 96 ? 6.179 7.695 6.530 1.00 88.25 96 ASP A CA 1
ATOM 692 C C . ASP A 1 96 ? 4.890 6.909 6.802 1.00 88.25 96 ASP A C 1
ATOM 694 O O . ASP A 1 96 ? 4.414 6.920 7.940 1.00 88.25 96 ASP A O 1
ATOM 698 N N . PHE A 1 97 ? 4.388 6.138 5.833 1.00 88.56 97 PHE A N 1
ATOM 699 C CA . PHE A 1 97 ? 3.285 5.198 6.047 1.00 88.56 97 PHE A CA 1
ATOM 700 C C . PHE A 1 97 ? 3.621 4.167 7.129 1.00 88.56 97 PHE A C 1
ATOM 702 O O . PHE A 1 97 ? 2.888 4.051 8.115 1.00 88.56 97 PHE A O 1
ATOM 709 N N . CYS A 1 98 ? 4.784 3.518 7.031 1.00 86.94 98 CYS A N 1
ATOM 710 C CA . CYS A 1 98 ? 5.248 2.559 8.037 1.00 86.94 98 CYS A CA 1
ATOM 711 C C . CYS A 1 98 ? 5.380 3.188 9.433 1.00 86.94 98 CYS A C 1
ATOM 713 O O . CYS A 1 98 ? 5.029 2.561 10.433 1.00 86.94 98 CYS A O 1
ATOM 715 N N . LYS A 1 99 ? 5.875 4.431 9.525 1.00 85.94 99 LYS A N 1
ATOM 716 C CA . LYS A 1 99 ? 6.009 5.145 10.807 1.00 85.94 99 LYS A CA 1
ATOM 717 C C . LYS A 1 99 ? 4.653 5.486 11.415 1.00 85.94 99 LYS A C 1
ATOM 719 O O . LYS A 1 99 ? 4.474 5.318 12.620 1.00 85.94 99 LYS A O 1
ATOM 724 N N . VAL A 1 100 ? 3.717 5.993 10.613 1.00 83.62 100 VAL A N 1
ATOM 725 C CA . VAL A 1 100 ? 2.386 6.391 11.093 1.00 83.62 100 VAL A CA 1
ATOM 726 C C . VAL A 1 100 ? 1.600 5.162 11.549 1.00 83.62 100 VAL A C 1
ATOM 728 O O . VAL A 1 100 ? 0.985 5.211 12.613 1.00 83.62 100 VAL A O 1
ATOM 731 N N . LEU A 1 101 ? 1.677 4.046 10.822 1.00 81.38 101 LEU A N 1
ATOM 732 C CA . LEU A 1 101 ? 1.044 2.798 11.253 1.00 81.38 101 LEU A CA 1
ATOM 733 C C . LEU A 1 101 ? 1.747 2.156 12.447 1.00 81.38 101 LEU A C 1
ATOM 735 O O . LEU A 1 101 ? 1.071 1.737 13.376 1.00 81.38 101 LEU A O 1
ATOM 739 N N . GLY A 1 102 ? 3.080 2.187 12.511 1.00 79.25 102 GLY A N 1
ATOM 740 C CA . GLY A 1 102 ? 3.824 1.705 13.679 1.00 79.25 102 GLY A CA 1
ATOM 741 C C . GLY A 1 102 ? 3.550 2.494 14.968 1.00 79.25 102 GLY A C 1
ATOM 742 O O . GLY A 1 102 ? 3.729 1.968 16.065 1.00 79.25 102 GLY A O 1
ATOM 743 N N . GLN A 1 103 ? 3.095 3.745 14.853 1.00 76.94 103 GLN A N 1
ATOM 744 C CA . GLN A 1 103 ? 2.621 4.555 15.982 1.00 76.94 103 GLN A CA 1
ATOM 745 C C . GLN A 1 103 ? 1.155 4.285 16.345 1.00 76.94 103 GLN A C 1
ATOM 747 O O . GLN A 1 103 ? 0.706 4.708 17.412 1.00 76.94 103 GLN A O 1
ATOM 752 N N . SER A 1 104 ? 0.403 3.611 15.475 1.00 71.31 104 SER A N 1
ATOM 753 C CA . SER A 1 104 ? -0.988 3.263 15.717 1.00 71.31 104 SER A CA 1
ATOM 754 C C . SER A 1 104 ? -1.096 1.878 16.351 1.00 71.31 104 SER A C 1
ATOM 756 O O . SER A 1 104 ? -0.588 0.893 15.831 1.00 71.31 104 SER A O 1
ATOM 758 N N . GLN A 1 105 ? -1.771 1.797 17.497 1.00 63.69 105 GLN A N 1
ATOM 759 C CA . GLN A 1 105 ? -2.080 0.529 18.176 1.00 63.69 105 GLN A CA 1
ATOM 760 C C . GLN A 1 105 ? -3.591 0.332 18.357 1.00 63.69 105 GLN A C 1
ATOM 762 O O . GLN A 1 105 ? -4.020 -0.426 19.222 1.00 63.69 105 GLN A O 1
ATOM 767 N N . ARG A 1 106 ? -4.420 1.071 17.607 1.00 66.56 106 ARG A N 1
ATOM 768 C CA . ARG A 1 106 ? -5.874 1.115 17.816 1.00 66.56 106 ARG A CA 1
ATOM 769 C C . ARG A 1 106 ? -6.620 0.701 16.557 1.00 66.56 106 ARG A C 1
ATOM 771 O O . ARG A 1 106 ? -6.406 1.283 15.501 1.00 66.56 106 ARG A O 1
ATOM 778 N N . GLU A 1 107 ? -7.567 -0.220 16.707 1.00 60.94 107 GLU A N 1
ATOM 779 C CA . GLU A 1 107 ? -8.426 -0.728 15.622 1.00 60.94 107 GLU A CA 1
ATOM 780 C C . GLU A 1 107 ? -9.122 0.396 14.833 1.00 60.94 107 GLU A C 1
ATOM 782 O O . GLU A 1 107 ? -9.135 0.381 13.605 1.00 60.94 107 GLU A O 1
ATOM 787 N N . ALA A 1 108 ? -9.596 1.444 15.514 1.00 62.19 108 ALA A N 1
ATOM 788 C CA . ALA A 1 108 ? -10.257 2.589 14.880 1.00 62.19 108 ALA A CA 1
ATOM 789 C C . ALA A 1 108 ? -9.374 3.369 13.879 1.00 62.19 108 ALA A C 1
ATOM 791 O O . ALA A 1 108 ? -9.891 3.979 12.940 1.00 62.19 108 ALA A O 1
ATOM 792 N N . ASP A 1 109 ? -8.053 3.372 14.065 1.00 71.38 109 ASP A N 1
ATOM 793 C CA . ASP A 1 109 ? -7.123 4.036 13.149 1.00 71.38 109 ASP A CA 1
ATOM 794 C C . ASP A 1 109 ? -6.863 3.165 11.910 1.00 71.38 109 ASP A C 1
ATOM 796 O O . ASP A 1 109 ? -6.825 3.695 10.801 1.00 71.38 109 ASP A O 1
ATOM 800 N N . PHE A 1 110 ? -6.781 1.838 12.072 1.00 72.62 110 PHE A N 1
ATOM 801 C CA . PHE A 1 110 ? -6.707 0.889 10.952 1.00 72.62 110 PHE A CA 1
ATOM 802 C C . PHE A 1 110 ? -7.984 0.927 10.104 1.00 72.62 110 PHE A C 1
ATOM 804 O O . PHE A 1 110 ? -7.914 1.019 8.880 1.00 72.62 110 PHE A O 1
ATOM 811 N N . ALA A 1 111 ? -9.157 1.012 10.738 1.00 73.06 111 ALA A N 1
ATOM 812 C CA . ALA A 1 111 ? -10.413 1.245 10.029 1.00 73.06 111 ALA A CA 1
ATOM 813 C C . ALA A 1 111 ? -10.397 2.570 9.243 1.00 73.06 111 ALA A C 1
ATOM 815 O O . ALA A 1 111 ? -10.984 2.678 8.171 1.00 73.06 111 ALA A O 1
ATOM 816 N N . HIS A 1 112 ? -9.724 3.606 9.750 1.00 76.50 112 HIS A N 1
ATOM 817 C CA . HIS A 1 112 ? -9.598 4.873 9.032 1.00 76.50 112 HIS A CA 1
ATOM 818 C C . HIS A 1 112 ? -8.642 4.780 7.833 1.00 76.50 112 HIS A C 1
ATOM 820 O O . HIS A 1 112 ? -8.933 5.358 6.789 1.00 76.50 112 HIS A O 1
ATOM 826 N N . VAL A 1 113 ? -7.547 4.026 7.958 1.00 81.69 113 VAL A N 1
ATOM 827 C CA . VAL A 1 113 ? -6.606 3.722 6.862 1.00 81.69 113 VAL A CA 1
ATOM 828 C C . VAL A 1 113 ? -7.327 3.016 5.714 1.00 81.69 113 VAL A C 1
ATOM 830 O O . VAL A 1 113 ? -7.178 3.426 4.563 1.00 81.69 113 VAL A O 1
ATOM 833 N N . LEU A 1 114 ? -8.158 2.022 6.043 1.00 79.62 114 LEU A N 1
ATOM 834 C CA . LEU A 1 114 ? -8.986 1.299 5.076 1.00 79.62 114 LEU A CA 1
ATOM 835 C C . LEU A 1 114 ? -10.019 2.222 4.408 1.00 79.62 114 LEU A C 1
ATOM 837 O O . LEU A 1 114 ? -10.111 2.251 3.188 1.00 79.62 114 LEU A O 1
ATOM 841 N N . LYS A 1 115 ? -10.727 3.075 5.169 1.00 78.50 115 LYS A N 1
ATOM 842 C CA . LYS A 1 115 ? -11.678 4.060 4.592 1.00 78.50 115 LYS A CA 1
ATOM 843 C C . LYS A 1 115 ? -11.033 5.015 3.596 1.00 78.50 115 LYS A C 1
ATOM 845 O O . LYS A 1 115 ? -11.703 5.505 2.693 1.00 78.50 115 LYS A O 1
ATOM 850 N N . LEU A 1 116 ? -9.769 5.357 3.818 1.00 82.81 116 LEU A N 1
ATOM 851 C CA . LEU A 1 116 ? -9.027 6.264 2.951 1.00 82.81 116 LEU A CA 1
ATOM 852 C C . LEU A 1 116 ? -8.445 5.553 1.720 1.00 82.81 116 LEU A C 1
ATOM 854 O O . LEU A 1 116 ? -7.906 6.239 0.854 1.00 82.81 116 LEU A O 1
ATOM 858 N N . GLY A 1 117 ? -8.551 4.222 1.629 1.00 84.62 117 GLY A N 1
ATOM 859 C CA . GLY A 1 117 ? -7.999 3.421 0.534 1.00 84.62 117 GLY A CA 1
ATOM 860 C C . GLY A 1 117 ? -6.471 3.405 0.512 1.00 84.62 117 GLY A C 1
ATOM 861 O O . GLY A 1 117 ? -5.864 3.208 -0.541 1.00 84.62 117 GLY A O 1
ATOM 862 N N . CYS A 1 118 ? -5.819 3.674 1.649 1.00 86.31 118 CYS A N 1
ATOM 863 C CA . CYS A 1 118 ? -4.360 3.774 1.702 1.00 86.31 118 CYS A CA 1
ATOM 864 C C . CYS A 1 118 ? -3.678 2.447 1.339 1.00 86.31 118 CYS A C 1
ATOM 866 O O . CYS A 1 118 ? -2.616 2.475 0.725 1.00 86.31 118 CYS A O 1
ATOM 868 N N . ALA A 1 119 ? -4.283 1.309 1.700 1.00 83.88 119 ALA A N 1
ATOM 869 C CA . ALA A 1 119 ? -3.752 -0.021 1.405 1.00 83.88 119 ALA A CA 1
ATOM 870 C C . ALA A 1 119 ? -3.653 -0.257 -0.111 1.00 83.88 119 ALA A C 1
ATOM 872 O O . ALA A 1 119 ? -2.571 -0.560 -0.614 1.00 83.88 119 ALA A O 1
ATOM 873 N N . GLY A 1 120 ? -4.740 0.001 -0.849 1.00 83.81 120 GLY A N 1
ATOM 874 C CA . GLY A 1 120 ? -4.743 -0.067 -2.313 1.00 83.81 120 GLY A CA 1
ATOM 875 C C . GLY A 1 120 ? -3.685 0.842 -2.946 1.00 83.81 120 GLY A C 1
ATOM 876 O O . GLY A 1 120 ? -2.882 0.384 -3.753 1.00 83.81 120 GLY A O 1
ATOM 877 N N . MET A 1 121 ? -3.580 2.098 -2.492 1.00 87.62 121 MET A N 1
ATOM 878 C CA . MET A 1 121 ? -2.569 3.030 -3.017 1.00 87.62 121 MET A CA 1
ATOM 879 C C . MET A 1 121 ? -1.131 2.551 -2.778 1.00 87.62 121 MET A C 1
ATOM 881 O O . MET A 1 121 ? -0.272 2.740 -3.637 1.00 87.62 121 MET A O 1
ATOM 885 N N . VAL A 1 122 ? -0.842 1.939 -1.625 1.00 88.69 122 VAL A N 1
ATOM 886 C CA . VAL A 1 122 ? 0.483 1.366 -1.334 1.00 88.69 122 VAL A CA 1
ATOM 887 C C . VAL A 1 122 ? 0.787 0.203 -2.277 1.00 88.69 122 VAL A C 1
ATOM 889 O O . VAL A 1 122 ? 1.894 0.137 -2.815 1.00 88.69 122 VAL A O 1
ATOM 892 N N . VAL A 1 123 ? -0.182 -0.681 -2.522 1.00 86.50 123 VAL A N 1
ATOM 893 C CA . VAL A 1 123 ? -0.033 -1.800 -3.466 1.00 86.50 123 VAL A CA 1
ATOM 894 C C . VAL A 1 123 ? 0.217 -1.293 -4.889 1.00 86.50 123 VAL A C 1
ATOM 896 O O . VAL A 1 123 ? 1.125 -1.796 -5.560 1.00 86.50 123 VAL A O 1
ATOM 899 N N . ASP A 1 124 ? -0.509 -0.265 -5.324 1.00 86.19 124 ASP A N 1
ATOM 900 C CA . ASP A 1 124 ? -0.346 0.342 -6.649 1.00 86.19 124 ASP A CA 1
ATOM 901 C C . ASP A 1 124 ? 1.040 0.979 -6.810 1.00 86.19 124 ASP A C 1
ATOM 903 O O . ASP A 1 124 ? 1.745 0.722 -7.789 1.00 86.19 124 ASP A O 1
ATOM 907 N N . ILE A 1 125 ? 1.483 1.760 -5.818 1.00 87.00 125 ILE A N 1
ATOM 908 C CA . ILE A 1 125 ? 2.817 2.379 -5.814 1.00 87.00 125 ILE A CA 1
ATOM 909 C C . ILE A 1 125 ? 3.902 1.299 -5.864 1.00 87.00 125 ILE A C 1
ATOM 911 O O . ILE A 1 125 ? 4.808 1.378 -6.695 1.00 87.00 125 ILE A O 1
ATOM 915 N N . CYS A 1 126 ? 3.804 0.271 -5.020 1.00 85.50 126 CYS A N 1
ATOM 916 C CA . CYS A 1 126 ? 4.758 -0.834 -4.997 1.00 8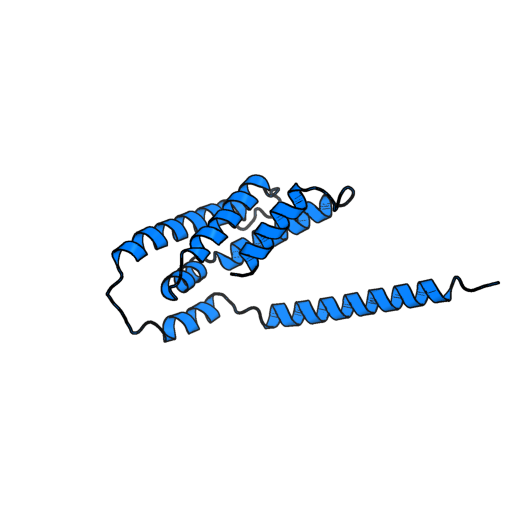5.50 126 CYS A CA 1
ATOM 917 C C . CYS A 1 126 ? 4.808 -1.584 -6.336 1.00 85.50 126 CYS A C 1
ATOM 919 O O . CYS A 1 126 ? 5.893 -1.937 -6.807 1.00 85.50 126 CYS A O 1
ATOM 921 N N . SER A 1 127 ? 3.655 -1.794 -6.971 1.00 84.44 127 SER A N 1
ATOM 922 C CA . SER A 1 127 ? 3.559 -2.457 -8.274 1.00 84.44 127 SER A CA 1
ATOM 923 C C . SER A 1 127 ? 4.218 -1.628 -9.372 1.00 84.44 127 SER A C 1
ATOM 925 O O . SER A 1 127 ? 5.055 -2.151 -10.105 1.00 84.44 127 SER A O 1
ATOM 927 N N . ARG A 1 128 ? 3.953 -0.318 -9.413 1.00 83.38 128 ARG A N 1
ATOM 928 C CA . ARG A 1 128 ? 4.571 0.596 -10.384 1.00 83.38 128 ARG A CA 1
ATOM 929 C C . ARG A 1 128 ? 6.077 0.751 -10.175 1.00 83.38 128 ARG A C 1
ATOM 931 O O . ARG A 1 128 ? 6.813 0.818 -11.155 1.00 83.38 128 ARG A O 1
ATOM 938 N N . ILE A 1 129 ? 6.558 0.765 -8.926 1.00 83.19 129 ILE A N 1
ATOM 939 C CA . ILE A 1 129 ? 8.001 0.724 -8.632 1.00 83.19 129 ILE A CA 1
ATOM 940 C C . ILE A 1 129 ? 8.596 -0.571 -9.178 1.00 83.19 129 ILE A C 1
ATOM 942 O O . ILE A 1 129 ? 9.584 -0.522 -9.902 1.00 83.19 129 ILE A O 1
ATOM 946 N N . LYS A 1 130 ? 7.991 -1.725 -8.878 1.00 81.44 130 LYS A N 1
ATOM 947 C CA . LYS A 1 130 ? 8.454 -3.025 -9.378 1.00 81.44 130 LYS A CA 1
ATOM 948 C C . LYS A 1 130 ? 8.504 -3.044 -10.910 1.00 81.44 130 LYS A C 1
ATOM 950 O O . LYS A 1 130 ? 9.516 -3.463 -11.461 1.00 81.44 130 LYS A O 1
ATOM 955 N N . ASP A 1 131 ? 7.473 -2.558 -11.593 1.00 80.44 131 ASP A N 1
ATOM 956 C CA . ASP A 1 131 ? 7.417 -2.552 -13.060 1.00 80.44 131 ASP A CA 1
ATOM 957 C C . ASP A 1 131 ? 8.440 -1.580 -13.672 1.00 80.44 131 ASP A C 1
ATOM 959 O O . ASP A 1 131 ? 9.149 -1.942 -14.615 1.00 80.44 131 ASP A O 1
ATOM 963 N N . ALA A 1 132 ? 8.609 -0.389 -13.084 1.00 76.00 132 ALA A N 1
ATOM 964 C CA . ALA A 1 132 ? 9.672 0.539 -13.463 1.00 76.00 132 ALA A CA 1
ATOM 965 C C . ALA A 1 132 ? 11.055 -0.102 -13.273 1.00 76.00 132 ALA A C 1
ATOM 967 O O . ALA A 1 132 ? 11.903 -0.037 -14.159 1.00 76.00 132 ALA A O 1
ATOM 968 N N . LEU A 1 133 ? 11.283 -0.780 -12.148 1.00 72.12 133 LEU A N 1
ATOM 969 C CA . LEU A 1 133 ? 12.550 -1.446 -11.862 1.00 72.12 133 LEU A CA 1
ATOM 970 C C . LEU A 1 133 ? 12.809 -2.634 -12.791 1.00 72.12 133 LEU A C 1
ATOM 972 O O . LEU A 1 133 ? 13.944 -2.793 -13.223 1.00 72.12 133 LEU A O 1
ATOM 976 N N . VAL A 1 134 ? 11.799 -3.431 -13.150 1.00 70.81 134 VAL A N 1
ATOM 977 C CA . VAL A 1 134 ? 11.930 -4.511 -14.146 1.00 70.81 134 VAL A CA 1
ATOM 978 C C . VAL A 1 134 ? 12.311 -3.941 -15.514 1.00 70.81 134 VAL A C 1
ATOM 980 O O . VAL A 1 134 ? 13.188 -4.498 -16.172 1.00 70.81 134 VAL A O 1
ATOM 983 N N . ALA A 1 135 ? 11.747 -2.794 -15.904 1.00 67.12 135 ALA A N 1
ATOM 984 C CA . ALA A 1 135 ? 12.151 -2.089 -17.121 1.00 67.12 135 ALA A CA 1
ATOM 985 C C . ALA A 1 135 ? 13.607 -1.570 -17.060 1.00 67.12 135 ALA A C 1
ATOM 987 O O . ALA A 1 135 ? 14.282 -1.515 -18.087 1.00 67.12 135 ALA A O 1
ATOM 988 N N . PHE A 1 136 ? 14.118 -1.244 -15.866 1.00 62.03 136 PHE A N 1
ATOM 989 C CA . PHE A 1 136 ? 15.521 -0.867 -15.625 1.00 62.03 136 PHE A CA 1
ATOM 990 C C . PHE A 1 136 ? 16.472 -2.066 -15.408 1.00 62.03 136 PHE A C 1
ATOM 992 O O . PHE A 1 136 ? 17.687 -1.918 -15.571 1.00 62.03 136 PHE A O 1
ATOM 999 N N . SER A 1 137 ? 15.960 -3.258 -15.074 1.00 53.34 137 SER A N 1
ATOM 1000 C CA . SER A 1 137 ? 16.738 -4.445 -14.657 1.00 53.34 137 SER A CA 1
ATOM 1001 C C . SER A 1 137 ? 17.481 -5.156 -15.795 1.00 53.34 137 SER A C 1
ATOM 1003 O O . SER A 1 137 ? 18.050 -6.229 -15.616 1.00 53.34 137 SER A O 1
ATOM 1005 N N . GLY A 1 138 ? 17.600 -4.511 -16.953 1.00 52.94 138 GLY A N 1
ATOM 1006 C CA . GLY A 1 138 ? 18.685 -4.834 -17.869 1.00 52.94 138 GLY A CA 1
ATOM 1007 C C . GLY A 1 138 ? 20.079 -4.624 -17.255 1.00 52.94 138 GLY A C 1
ATOM 1008 O O . GLY A 1 138 ? 21.038 -5.049 -17.886 1.00 52.94 138 GLY A O 1
ATOM 1009 N N . ASN A 1 139 ? 20.226 -3.968 -16.080 1.00 51.72 139 ASN A N 1
ATOM 1010 C CA . ASN A 1 139 ? 21.540 -3.456 -15.669 1.00 51.72 139 ASN A CA 1
ATOM 1011 C C . ASN A 1 139 ? 21.908 -3.284 -14.168 1.00 51.72 139 ASN A C 1
ATOM 1013 O O . ASN A 1 139 ? 22.853 -2.541 -13.932 1.00 51.72 139 ASN A O 1
ATOM 1017 N N . SER A 1 140 ? 21.272 -3.906 -13.153 1.00 52.81 140 SER A N 1
ATOM 1018 C CA . SER A 1 140 ? 21.889 -4.156 -11.807 1.00 52.81 140 SER A CA 1
ATOM 1019 C C . SER A 1 140 ? 20.856 -4.554 -10.737 1.00 52.81 140 SER A C 1
ATOM 1021 O O . SER A 1 140 ? 20.144 -3.706 -10.204 1.00 52.81 140 SER A O 1
ATOM 1023 N N . GLU A 1 141 ? 20.867 -5.820 -10.311 1.00 54.31 141 GLU A N 1
ATOM 1024 C CA . GLU A 1 141 ? 20.178 -6.302 -9.095 1.00 54.31 141 GLU A CA 1
ATOM 1025 C C . GLU A 1 141 ? 20.942 -5.967 -7.787 1.00 54.31 141 GLU A C 1
ATOM 1027 O O . GLU A 1 141 ? 20.581 -6.419 -6.702 1.00 54.31 141 GLU A O 1
ATOM 1032 N N . THR A 1 142 ? 22.028 -5.184 -7.844 1.00 55.34 142 THR A N 1
ATOM 1033 C CA . THR A 1 142 ? 23.000 -5.061 -6.736 1.00 55.34 142 THR A CA 1
ATOM 1034 C C . THR A 1 142 ? 23.113 -3.670 -6.112 1.00 55.34 142 THR A C 1
ATOM 1036 O O . THR A 1 142 ? 23.846 -3.500 -5.127 1.00 55.34 142 THR A O 1
ATOM 1039 N N . SER A 1 143 ? 22.366 -2.680 -6.610 1.00 63.50 143 SER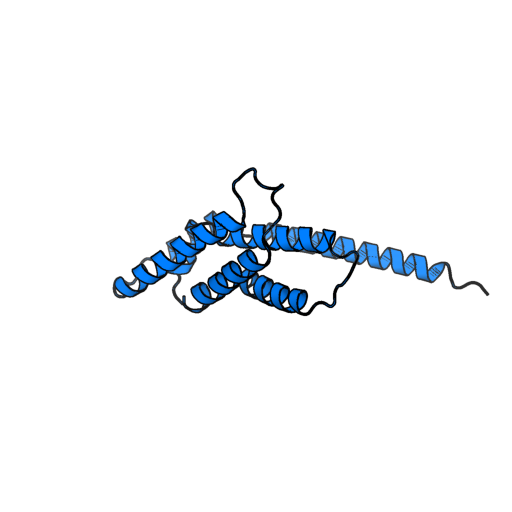 A N 1
ATOM 1040 C CA . SER A 1 143 ? 22.427 -1.312 -6.086 1.00 63.50 143 SER A CA 1
ATOM 1041 C C . SER A 1 143 ? 21.944 -1.227 -4.621 1.00 63.50 143 SER A C 1
ATOM 1043 O O . SER A 1 143 ? 20.890 -1.768 -4.277 1.00 63.50 143 SER A O 1
ATOM 1045 N N . PRO A 1 144 ? 22.670 -0.535 -3.720 1.00 66.69 144 PRO A N 1
ATOM 1046 C CA . PRO A 1 144 ? 22.236 -0.312 -2.336 1.00 66.69 144 PRO A CA 1
ATOM 1047 C C . PRO A 1 144 ? 20.898 0.441 -2.242 1.00 66.69 144 PRO A C 1
ATOM 1049 O O . PRO A 1 144 ? 20.143 0.224 -1.295 1.00 66.69 144 PRO A O 1
ATOM 1052 N N . VAL A 1 145 ? 20.565 1.247 -3.256 1.00 67.50 145 VAL A N 1
ATOM 1053 C CA . VAL A 1 145 ? 19.255 1.905 -3.389 1.00 67.50 145 VAL A CA 1
ATOM 1054 C C . VAL A 1 145 ? 18.138 0.867 -3.546 1.00 67.50 145 VAL A C 1
ATOM 1056 O O . VAL A 1 145 ? 17.095 0.983 -2.910 1.00 67.50 145 VAL A O 1
ATOM 1059 N N . TRP A 1 146 ? 18.392 -0.204 -4.305 1.00 68.81 146 TRP A N 1
ATOM 1060 C CA . TRP A 1 146 ? 17.457 -1.315 -4.523 1.00 68.81 146 TRP A CA 1
ATOM 1061 C C . TRP A 1 146 ? 17.130 -2.043 -3.217 1.00 68.81 146 TRP A C 1
ATOM 1063 O O . TRP A 1 146 ? 15.967 -2.305 -2.914 1.00 68.81 146 TRP A O 1
ATOM 1073 N N . ARG A 1 147 ? 18.158 -2.319 -2.404 1.00 74.06 147 ARG A N 1
ATOM 1074 C CA . ARG A 1 147 ? 17.992 -2.960 -1.091 1.00 74.06 147 ARG A CA 1
ATOM 1075 C C . ARG A 1 147 ? 17.220 -2.078 -0.112 1.00 74.06 147 ARG A C 1
ATOM 1077 O O . ARG A 1 147 ? 16.358 -2.589 0.597 1.00 74.06 147 ARG A O 1
ATOM 1084 N N . SER A 1 148 ? 17.502 -0.775 -0.091 1.00 76.69 148 SER A N 1
ATOM 1085 C CA . SER A 1 148 ? 16.782 0.173 0.768 1.00 76.69 148 SER A CA 1
ATOM 1086 C C . SER A 1 148 ? 15.299 0.247 0.399 1.00 76.69 148 SER A C 1
ATOM 1088 O O . SER A 1 148 ? 14.447 -0.006 1.248 1.00 76.69 148 SER A O 1
ATOM 1090 N N . MET A 1 149 ? 15.003 0.485 -0.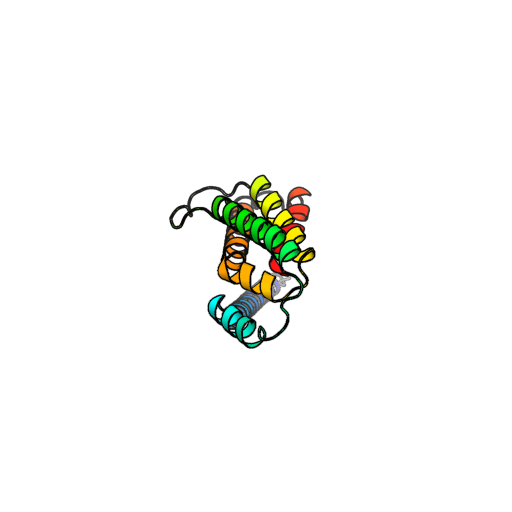881 1.00 78.06 149 MET A N 1
ATOM 1091 C CA . MET A 1 149 ? 13.636 0.581 -1.402 1.00 78.06 149 MET A CA 1
ATOM 1092 C C . MET A 1 149 ? 12.847 -0.714 -1.160 1.00 78.06 149 MET A C 1
ATOM 1094 O O . MET A 1 149 ? 11.711 -0.682 -0.697 1.00 78.06 149 MET A O 1
ATOM 1098 N N . SER A 1 150 ? 13.477 -1.872 -1.394 1.00 76.69 150 SER A N 1
ATOM 1099 C CA . SER A 1 150 ? 12.853 -3.182 -1.167 1.00 76.69 150 SER A CA 1
ATOM 1100 C C . SER A 1 150 ? 12.451 -3.379 0.295 1.00 76.69 150 SER A C 1
ATOM 1102 O O . SER A 1 150 ? 11.357 -3.862 0.572 1.00 76.69 150 SER A O 1
ATOM 1104 N N . ASN A 1 151 ? 13.297 -2.967 1.243 1.00 81.69 151 ASN A N 1
ATOM 1105 C CA . ASN A 1 151 ? 12.976 -3.063 2.667 1.00 81.69 151 ASN A CA 1
ATOM 1106 C C . ASN A 1 151 ? 11.800 -2.159 3.057 1.00 81.69 151 ASN A C 1
ATOM 1108 O O . ASN A 1 151 ? 10.966 -2.565 3.865 1.00 81.69 151 ASN A O 1
ATOM 1112 N N . VAL A 1 152 ? 11.716 -0.957 2.481 1.00 81.50 152 VAL A N 1
ATOM 1113 C CA . VAL A 1 152 ? 10.611 -0.020 2.732 1.00 81.50 152 VAL A CA 1
ATOM 1114 C C . VAL A 1 152 ? 9.303 -0.546 2.141 1.00 81.50 152 VAL A C 1
ATOM 1116 O O . VAL A 1 152 ? 8.286 -0.552 2.833 1.00 81.50 152 VAL A O 1
ATOM 1119 N N . MET A 1 153 ? 9.330 -1.075 0.916 1.00 83.38 153 MET A N 1
ATOM 1120 C CA . MET A 1 153 ? 8.166 -1.705 0.284 1.00 83.38 153 MET A CA 1
ATOM 1121 C C . MET A 1 153 ? 7.673 -2.919 1.079 1.00 83.38 153 MET A C 1
ATOM 1123 O O . MET A 1 153 ? 6.482 -3.033 1.350 1.00 83.38 153 MET A O 1
ATOM 1127 N N . LEU A 1 154 ? 8.581 -3.802 1.511 1.00 83.06 154 LEU A N 1
ATOM 1128 C CA . LEU A 1 154 ? 8.234 -4.952 2.355 1.00 83.06 154 LEU A CA 1
ATOM 1129 C C . LEU A 1 154 ? 7.691 -4.519 3.721 1.00 83.06 154 LEU A C 1
ATOM 1131 O O . LEU A 1 154 ? 6.761 -5.133 4.238 1.00 83.06 154 LEU A O 1
ATOM 1135 N N . GLY A 1 155 ? 8.256 -3.457 4.298 1.00 79.94 155 GLY A N 1
ATOM 1136 C CA . GLY A 1 155 ? 7.755 -2.854 5.527 1.00 79.94 155 GLY A CA 1
ATOM 1137 C C . GLY A 1 155 ? 6.331 -2.329 5.371 1.00 79.94 155 GLY A C 1
ATOM 1138 O O . GLY A 1 155 ? 5.514 -2.560 6.255 1.00 79.94 155 GLY A O 1
ATOM 1139 N N . ALA A 1 156 ? 6.028 -1.682 4.245 1.00 78.31 156 ALA A N 1
ATOM 1140 C CA . ALA A 1 156 ? 4.706 -1.135 3.961 1.00 78.31 156 ALA A CA 1
ATOM 1141 C C . ALA A 1 156 ? 3.675 -2.237 3.680 1.00 78.31 156 ALA A C 1
ATOM 1143 O O . ALA A 1 156 ? 2.578 -2.167 4.214 1.00 78.31 156 ALA A O 1
ATOM 1144 N N . LEU A 1 157 ? 4.044 -3.272 2.918 1.00 79.62 157 LEU A N 1
ATOM 1145 C CA . LEU A 1 157 ? 3.173 -4.410 2.583 1.00 79.62 157 LEU A CA 1
ATOM 1146 C C . LEU A 1 157 ? 2.910 -5.367 3.756 1.00 79.62 157 LEU A C 1
ATOM 1148 O O . LEU A 1 157 ? 2.042 -6.228 3.663 1.00 79.62 157 LEU A O 1
ATOM 1152 N N . LYS A 1 158 ? 3.690 -5.274 4.838 1.00 81.25 158 LYS A N 1
ATOM 1153 C CA . LYS A 1 158 ? 3.447 -6.043 6.066 1.00 81.25 158 LYS A CA 1
ATOM 1154 C C . LYS A 1 158 ? 2.220 -5.532 6.836 1.00 81.25 158 LYS A C 1
ATOM 1156 O O . LYS A 1 158 ? 1.664 -6.293 7.629 1.00 81.25 158 LYS A O 1
ATOM 1161 N N . TRP A 1 159 ? 1.887 -4.254 6.672 1.00 69.19 159 TRP A N 1
ATOM 1162 C CA . TRP A 1 159 ? 0.762 -3.594 7.329 1.00 69.19 159 TRP A CA 1
ATOM 1163 C C . TRP A 1 159 ? -0.516 -3.738 6.515 1.00 69.19 159 TRP A C 1
ATOM 1165 O O . TRP A 1 159 ? -1.573 -3.861 7.169 1.00 69.19 159 TRP A O 1
#